Protein AF-A0A556QWV9-F1 (afdb_monomer_lite)

Secondary structure (DSSP, 8-state):
---------------------------HHHHHHHHHHHHHTT--HHHHHHHHHHHHHTT---PPPPHHHHTHHHHHHHHHHHHTT--

Foldseek 3Di:
DDDDDDDDDPPDDPPPPDDDDDDDDDDPVVVVVLVVVCVVVVHDSVVVVVVVVVVVCVPDDDPPDPVCVVCVVVVVVVVVVVVVPDD

Structure (mmCIF, N/CA/C/O backbone):
data_AF-A0A556QWV9-F1
#
_entry.id   AF-A0A556QWV9-F1
#
loop_
_atom_site.group_PDB
_atom_site.id
_atom_site.type_symbol
_atom_site.label_atom_id
_atom_site.label_alt_id
_atom_site.label_comp_id
_atom_site.label_asym_id
_atom_site.label_entity_id
_atom_site.label_seq_id
_atom_site.pdbx_PDB_ins_code
_atom_site.Cartn_x
_atom_site.Cartn_y
_atom_site.Cartn_z
_atom_site.occupancy
_atom_site.B_iso_or_equiv
_atom_site.auth_seq_id
_atom_site.auth_comp_id
_atom_site.auth_asym_id
_atom_site.auth_atom_id
_atom_site.pdbx_PDB_model_num
ATOM 1 N N . MET A 1 1 ? -2.627 -18.642 56.468 1.00 42.06 1 MET A N 1
ATOM 2 C CA . MET A 1 1 ? -3.684 -17.663 56.133 1.00 42.06 1 MET A CA 1
ATOM 3 C C . MET A 1 1 ? -2.940 -16.382 55.785 1.00 42.06 1 MET A C 1
ATOM 5 O O . MET A 1 1 ? -2.359 -15.804 56.682 1.00 42.06 1 MET A O 1
ATOM 9 N N . LYS A 1 2 ? -2.503 -16.142 54.545 1.00 42.78 2 LYS A N 1
ATOM 10 C CA . LYS A 1 2 ? -3.226 -15.869 53.290 1.00 42.78 2 LYS A CA 1
ATOM 11 C C . LYS A 1 2 ? -4.128 -14.642 53.398 1.00 42.78 2 LYS A C 1
ATOM 13 O O . LYS A 1 2 ? -5.323 -14.815 53.545 1.00 42.78 2 LYS A O 1
ATOM 18 N N . GLU A 1 3 ? -3.526 -13.467 53.235 1.00 44.62 3 GLU A N 1
ATOM 19 C CA . GLU A 1 3 ? -4.174 -12.299 52.637 1.00 44.62 3 GLU A CA 1
ATOM 20 C C . GLU A 1 3 ? -3.173 -11.654 51.668 1.00 44.62 3 GLU A C 1
ATOM 22 O O . GLU A 1 3 ? -2.115 -11.154 52.048 1.00 44.62 3 GLU A O 1
ATOM 27 N N . LYS A 1 4 ? -3.480 -11.812 50.380 1.00 42.38 4 LYS A N 1
ATOM 28 C CA . LYS A 1 4 ? -2.986 -11.029 49.252 1.00 42.38 4 LYS A CA 1
ATOM 29 C C . LYS A 1 4 ? -4.244 -10.469 48.606 1.00 42.38 4 LYS A C 1
ATOM 31 O O . LYS A 1 4 ? -5.012 -11.293 48.131 1.00 42.38 4 LYS A O 1
ATOM 36 N N . GLU A 1 5 ? -4.384 -9.153 48.564 1.00 41.06 5 GLU A N 1
ATOM 37 C CA . GLU A 1 5 ? -5.185 -8.376 47.607 1.00 41.06 5 GLU A CA 1
ATOM 38 C C . GLU A 1 5 ? -4.601 -6.952 47.638 1.00 41.06 5 GLU A C 1
ATOM 40 O O . GLU A 1 5 ? -4.242 -6.456 48.702 1.00 41.06 5 GLU A O 1
ATOM 45 N N . ASP A 1 6 ? -4.415 -6.200 46.567 1.00 40.53 6 ASP A N 1
ATOM 46 C CA . ASP A 1 6 ? -4.283 -6.511 45.153 1.00 40.53 6 ASP A CA 1
ATOM 47 C C . ASP A 1 6 ? -3.523 -5.301 44.594 1.00 40.53 6 ASP A C 1
ATOM 49 O O . ASP A 1 6 ? -4.037 -4.182 44.567 1.00 40.53 6 ASP A O 1
ATOM 53 N N . GLN A 1 7 ? -2.250 -5.485 44.231 1.00 40.72 7 GLN A N 1
ATOM 54 C CA . GLN A 1 7 ? -1.540 -4.483 43.439 1.00 40.72 7 GLN A CA 1
ATOM 55 C C . GLN A 1 7 ? -1.896 -4.688 41.972 1.00 40.72 7 GLN A C 1
ATOM 57 O O . GLN A 1 7 ? -1.962 -5.817 41.485 1.00 40.72 7 GLN A O 1
ATOM 62 N N . GLY A 1 8 ? -2.162 -3.562 41.310 1.00 42.84 8 GLY A N 1
ATOM 63 C CA . GLY A 1 8 ? -2.783 -3.481 40.002 1.00 42.84 8 GLY A CA 1
ATOM 64 C C . GLY A 1 8 ? -2.195 -4.445 38.984 1.00 42.84 8 GLY A C 1
ATOM 65 O O . GLY A 1 8 ? -0.989 -4.504 38.769 1.00 42.84 8 GLY A O 1
ATOM 66 N N . THR A 1 9 ? -3.085 -5.167 38.315 1.00 33.53 9 THR A N 1
ATOM 67 C CA . THR A 1 9 ? -2.748 -5.831 37.064 1.00 33.53 9 THR A CA 1
ATOM 68 C C . THR A 1 9 ? -3.444 -5.051 35.961 1.00 33.53 9 THR A C 1
ATOM 70 O O . THR A 1 9 ? -4.615 -5.268 35.651 1.00 33.53 9 THR A O 1
ATOM 73 N N . THR A 1 10 ? -2.720 -4.077 35.409 1.00 43.00 10 THR A N 1
ATOM 74 C CA . THR A 1 10 ? -2.968 -3.573 34.060 1.00 43.00 10 THR A CA 1
ATOM 75 C C . THR A 1 10 ? -3.053 -4.787 33.150 1.00 43.00 10 THR A C 1
ATOM 77 O O . THR A 1 10 ? -2.111 -5.572 33.070 1.00 43.00 10 THR A O 1
ATOM 80 N N . THR A 1 11 ? -4.209 -5.002 32.534 1.00 40.78 11 THR A N 1
ATOM 81 C CA . THR A 1 11 ? -4.389 -6.096 31.588 1.00 40.78 11 THR A CA 1
ATOM 82 C C . THR A 1 11 ? -3.579 -5.769 30.340 1.00 40.78 11 THR A C 1
ATOM 84 O O . THR A 1 11 ? -4.029 -5.075 29.432 1.00 40.78 11 THR A O 1
ATOM 87 N N . ASP A 1 12 ? -2.346 -6.267 30.337 1.00 50.56 12 ASP A N 1
ATOM 88 C CA . ASP A 1 12 ? -1.510 -6.459 29.167 1.00 50.56 12 ASP A CA 1
ATOM 89 C C . ASP A 1 12 ? -2.274 -7.293 28.141 1.00 50.56 12 ASP A C 1
ATOM 91 O O . ASP A 1 12 ? -2.454 -8.503 28.286 1.00 50.56 12 ASP A O 1
ATOM 95 N N . THR A 1 13 ? -2.717 -6.666 27.059 1.00 47.12 13 THR A N 1
ATOM 96 C CA . THR A 1 13 ? -2.827 -7.348 25.766 1.00 47.12 13 THR A CA 1
ATOM 97 C C . THR A 1 13 ? -2.517 -6.350 24.658 1.00 47.12 13 THR A C 1
ATOM 99 O O . THR A 1 13 ? -3.305 -6.145 23.739 1.00 47.12 13 THR A O 1
ATOM 102 N N . ASP A 1 14 ? -1.335 -5.737 24.718 1.00 50.72 14 ASP A N 1
ATOM 103 C CA . ASP A 1 14 ? -0.719 -5.185 23.515 1.00 50.72 14 ASP A CA 1
ATOM 104 C C . ASP A 1 14 ? -0.026 -6.340 22.779 1.00 50.72 14 ASP A C 1
ATOM 106 O O . ASP A 1 14 ? 1.171 -6.605 22.917 1.00 50.72 14 ASP A O 1
ATOM 110 N N . LYS A 1 15 ? -0.822 -7.130 22.044 1.00 54.91 15 LYS A N 1
ATOM 111 C CA . LYS A 1 15 ? -0.271 -8.012 21.012 1.00 54.91 15 LYS A CA 1
ATOM 112 C C . LYS A 1 15 ? 0.301 -7.100 19.936 1.00 54.91 15 LYS A C 1
ATOM 114 O O . LYS A 1 15 ? -0.398 -6.772 18.981 1.00 54.91 15 LYS A O 1
ATOM 119 N N . SER A 1 16 ? 1.564 -6.716 20.105 1.00 61.31 16 SER A N 1
ATOM 120 C CA . SER A 1 16 ? 2.368 -6.054 19.084 1.00 61.31 16 SER A CA 1
ATOM 121 C C . SER A 1 16 ? 2.161 -6.785 17.759 1.00 61.31 16 SER A C 1
ATOM 123 O O . SER A 1 16 ? 2.566 -7.939 17.592 1.00 61.31 16 SER A O 1
ATOM 125 N N . ILE A 1 17 ? 1.421 -6.155 16.847 1.00 70.56 17 ILE A N 1
ATOM 126 C CA . ILE A 1 17 ? 1.180 -6.702 15.517 1.00 70.56 17 ILE A CA 1
ATOM 127 C C . ILE A 1 17 ? 2.548 -6.750 14.847 1.00 70.56 17 ILE A C 1
ATOM 129 O O . ILE A 1 17 ? 3.148 -5.710 14.573 1.00 70.56 17 ILE A O 1
ATOM 133 N N . GLU A 1 18 ? 3.062 -7.953 14.602 1.00 81.25 18 GLU A N 1
ATOM 134 C CA . GLU A 1 18 ? 4.342 -8.121 13.928 1.00 81.25 18 GLU A CA 1
ATOM 135 C C . GLU A 1 18 ? 4.230 -7.538 12.511 1.00 81.25 18 GLU A C 1
ATOM 137 O O . GLU A 1 18 ? 3.524 -8.061 11.645 1.00 81.25 18 GLU A O 1
ATOM 142 N N . THR A 1 19 ? 4.890 -6.403 12.279 1.00 82.94 19 THR A N 1
ATOM 143 C CA . THR A 1 19 ? 4.876 -5.722 10.982 1.00 82.94 19 THR A CA 1
ATOM 144 C C . THR A 1 19 ? 6.153 -6.018 10.208 1.00 82.94 19 THR A C 1
ATOM 146 O O . THR A 1 19 ? 7.252 -6.087 10.756 1.00 82.94 19 THR A O 1
ATOM 149 N N . ARG A 1 20 ? 6.023 -6.165 8.886 1.00 85.44 20 ARG A N 1
ATOM 150 C CA . ARG A 1 20 ? 7.156 -6.309 7.966 1.00 85.44 20 ARG A CA 1
ATOM 151 C C . ARG A 1 20 ? 7.099 -5.216 6.910 1.00 85.44 20 ARG A C 1
ATOM 153 O O . ARG A 1 20 ? 6.056 -4.992 6.302 1.00 85.44 20 ARG A O 1
ATOM 160 N N . LYS A 1 21 ? 8.236 -4.563 6.656 1.00 86.06 21 LYS A N 1
ATOM 161 C CA . LYS A 1 21 ? 8.367 -3.598 5.557 1.00 86.06 21 LYS A CA 1
ATOM 162 C C . LYS A 1 21 ? 8.284 -4.328 4.214 1.00 86.06 21 LYS A C 1
ATOM 164 O O . LYS A 1 21 ? 8.969 -5.329 4.011 1.00 86.06 21 LYS A O 1
ATOM 169 N N . ILE A 1 22 ? 7.472 -3.802 3.304 1.00 83.94 22 ILE A N 1
ATOM 170 C CA . ILE A 1 22 ? 7.356 -4.270 1.920 1.00 83.94 22 ILE A CA 1
ATOM 171 C C . ILE A 1 22 ? 7.824 -3.129 1.022 1.00 83.94 22 ILE A C 1
ATOM 173 O O . ILE A 1 22 ? 7.384 -1.993 1.189 1.00 83.94 22 ILE A O 1
ATOM 177 N N . LEU A 1 23 ? 8.732 -3.428 0.095 1.00 88.19 23 LEU A N 1
ATOM 178 C CA . LEU A 1 23 ? 9.201 -2.467 -0.897 1.00 88.19 23 LEU A CA 1
ATOM 179 C C . LEU A 1 23 ? 8.298 -2.563 -2.132 1.00 88.19 23 LEU A C 1
ATOM 181 O O . LEU A 1 23 ? 8.065 -3.664 -2.631 1.00 88.19 23 LEU A O 1
ATOM 185 N N . ALA A 1 24 ? 7.774 -1.432 -2.600 1.00 86.50 24 ALA A N 1
ATOM 186 C CA . ALA A 1 24 ? 6.883 -1.362 -3.755 1.00 86.50 24 ALA A CA 1
ATOM 187 C C . ALA A 1 24 ? 7.458 -0.405 -4.802 1.00 86.50 24 ALA A C 1
ATOM 189 O O . ALA A 1 24 ? 7.879 0.700 -4.467 1.00 86.50 24 ALA A O 1
ATOM 190 N N . VAL A 1 25 ? 7.461 -0.835 -6.064 1.00 92.38 25 VAL A N 1
ATOM 191 C CA . VAL A 1 25 ? 7.819 -0.004 -7.220 1.00 92.38 25 VAL A CA 1
ATOM 192 C C . VAL A 1 25 ? 6.524 0.368 -7.931 1.00 92.38 25 VAL A C 1
ATOM 194 O O . VAL A 1 25 ? 5.748 -0.516 -8.291 1.00 92.38 25 VAL A O 1
ATOM 197 N N . LEU A 1 26 ? 6.279 1.665 -8.103 1.00 91.81 26 LEU A N 1
ATOM 198 C CA . LEU A 1 26 ? 5.063 2.201 -8.714 1.00 91.81 26 LEU A CA 1
ATOM 199 C C . LEU A 1 26 ? 5.425 3.184 -9.836 1.00 91.81 26 LEU A C 1
ATOM 201 O O . LEU A 1 26 ? 6.479 3.819 -9.763 1.00 91.81 26 LEU A O 1
ATOM 205 N N . PRO A 1 27 ? 4.562 3.346 -10.855 1.00 97.62 27 PRO A N 1
ATOM 206 C CA . PRO A 1 27 ? 4.723 4.402 -11.849 1.00 97.62 27 PRO A CA 1
ATOM 207 C C . PRO A 1 27 ? 4.740 5.788 -11.194 1.00 97.62 27 PRO A C 1
ATOM 209 O O . PRO A 1 27 ? 3.951 6.050 -10.286 1.00 97.62 27 PRO A O 1
ATOM 212 N N . ILE A 1 28 ? 5.583 6.694 -11.698 1.00 96.44 28 ILE A N 1
ATOM 213 C CA . ILE A 1 28 ? 5.727 8.064 -11.167 1.00 96.44 28 ILE A CA 1
ATOM 214 C C . ILE A 1 28 ? 4.374 8.785 -11.131 1.00 96.44 28 ILE A C 1
ATOM 216 O 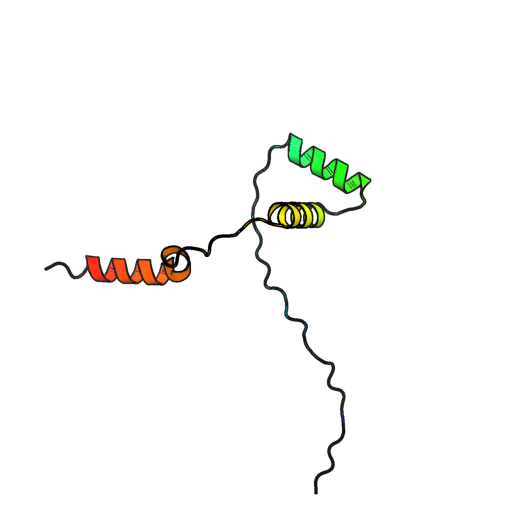O . ILE A 1 28 ? 3.973 9.298 -10.092 1.00 96.44 28 ILE A O 1
ATOM 220 N N . SER A 1 29 ? 3.607 8.695 -12.220 1.00 97.00 29 SER A N 1
ATOM 221 C CA . SER A 1 29 ? 2.276 9.305 -12.324 1.00 97.00 29 SER A CA 1
ATOM 222 C C . SER A 1 29 ? 1.263 8.774 -11.303 1.00 97.00 29 SER A C 1
ATOM 224 O O . SER A 1 29 ? 0.282 9.442 -10.986 1.00 97.00 29 SER A O 1
ATOM 226 N N . MET A 1 30 ? 1.467 7.560 -10.784 1.00 96.00 30 MET A N 1
ATOM 227 C CA . MET A 1 30 ? 0.649 7.008 -9.708 1.00 96.00 30 MET A CA 1
ATOM 228 C C . MET A 1 30 ? 1.089 7.559 -8.351 1.00 96.00 30 MET A C 1
ATOM 230 O O . MET A 1 30 ? 0.237 7.870 -7.525 1.00 96.00 30 MET A O 1
ATOM 234 N N . ILE A 1 31 ? 2.398 7.707 -8.129 1.00 95.81 31 ILE A N 1
ATOM 235 C CA . ILE A 1 31 ? 2.955 8.276 -6.895 1.00 95.81 31 ILE A CA 1
ATOM 236 C C . ILE A 1 31 ? 2.481 9.720 -6.714 1.00 95.81 31 ILE A C 1
ATOM 238 O O . ILE A 1 31 ? 1.998 10.054 -5.636 1.00 95.81 31 ILE A O 1
ATOM 242 N N . GLU A 1 32 ? 2.542 10.538 -7.764 1.00 96.81 32 GLU A N 1
ATOM 243 C CA . GLU A 1 32 ? 2.073 11.932 -7.743 1.00 96.81 32 GLU A CA 1
ATOM 244 C C . GLU A 1 32 ? 0.584 12.014 -7.378 1.00 96.81 32 GLU A C 1
ATOM 246 O O . GLU A 1 32 ? 0.203 12.701 -6.435 1.00 96.81 32 GLU A O 1
ATOM 251 N N . LYS A 1 33 ? -0.262 11.198 -8.019 1.00 97.00 33 LYS A N 1
ATOM 252 C CA . LYS A 1 33 ? -1.697 11.136 -7.691 1.00 97.00 33 LYS A CA 1
ATOM 253 C C . LYS A 1 33 ? -1.963 10.722 -6.246 1.00 97.00 33 LYS A C 1
ATOM 255 O O . LYS A 1 33 ? -2.890 11.234 -5.622 1.00 97.00 33 LYS A O 1
ATOM 260 N N . ILE A 1 34 ? -1.184 9.776 -5.718 1.00 96.00 34 ILE A N 1
ATOM 261 C CA . ILE A 1 34 ? -1.296 9.357 -4.317 1.00 96.00 34 ILE A CA 1
ATOM 262 C C . ILE A 1 34 ? -0.907 10.513 -3.397 1.00 96.00 34 ILE A C 1
ATOM 264 O O . ILE A 1 34 ? -1.597 10.736 -2.405 1.00 96.00 34 ILE A O 1
ATOM 268 N N . GLN A 1 35 ? 0.162 11.247 -3.715 1.00 96.12 35 GLN A N 1
ATOM 269 C CA . GLN A 1 35 ? 0.608 12.403 -2.936 1.00 96.12 35 GLN A CA 1
ATOM 270 C C . GLN A 1 35 ? -0.465 13.490 -2.885 1.00 96.12 35 GLN A C 1
ATOM 272 O O . GLN A 1 35 ? -0.847 13.896 -1.787 1.00 96.12 35 GLN A O 1
ATOM 277 N N . ASP A 1 36 ? -1.015 13.878 -4.035 1.00 97.56 36 ASP A N 1
ATOM 278 C CA . ASP A 1 36 ? -2.071 14.890 -4.115 1.00 97.56 36 ASP A CA 1
ATOM 279 C C . ASP A 1 36 ? -3.318 14.456 -3.341 1.00 97.56 36 ASP A C 1
ATOM 281 O O . ASP A 1 36 ? -3.872 15.213 -2.544 1.00 97.56 36 ASP A O 1
ATOM 285 N N . TYR A 1 37 ? -3.749 13.205 -3.521 1.00 96.75 37 TYR A N 1
ATOM 286 C CA . TYR A 1 37 ? -4.902 12.670 -2.802 1.00 96.75 37 TYR A CA 1
ATOM 287 C C . TYR A 1 37 ? -4.685 12.676 -1.283 1.00 96.75 37 TYR A C 1
ATOM 289 O O . TYR A 1 37 ? -5.566 13.089 -0.528 1.00 96.75 37 TYR A O 1
ATOM 297 N N . CYS A 1 38 ? -3.508 12.235 -0.835 1.00 97.19 38 CYS A N 1
ATOM 298 C CA . CYS A 1 38 ? -3.125 12.229 0.573 1.00 97.19 38 CYS A CA 1
ATOM 299 C C . CYS A 1 38 ? -3.124 13.645 1.159 1.00 97.19 38 CYS A C 1
ATOM 301 O O . CYS A 1 38 ? -3.650 13.844 2.254 1.00 97.19 38 CYS A O 1
ATOM 303 N N . TYR A 1 39 ? -2.614 14.626 0.410 1.00 96.88 39 TYR A N 1
ATOM 304 C CA . TYR A 1 39 ? -2.636 16.034 0.798 1.00 96.88 39 TYR A CA 1
ATOM 305 C C . TYR A 1 39 ? -4.071 16.535 1.009 1.00 96.88 39 TYR A C 1
ATOM 307 O O . TYR A 1 39 ? -4.410 17.004 2.094 1.00 96.88 39 TYR A O 1
ATOM 315 N N . TRP A 1 40 ? -4.952 16.341 0.023 1.00 97.44 40 TRP A N 1
ATOM 316 C CA . TRP A 1 40 ? -6.351 16.779 0.106 1.00 97.44 40 TRP A CA 1
ATOM 317 C C . TRP A 1 40 ? -7.158 16.085 1.206 1.00 97.44 40 TRP A C 1
ATOM 319 O O . TRP A 1 40 ? -8.105 16.662 1.739 1.00 97.44 40 TRP A O 1
ATOM 329 N N . LYS A 1 41 ? -6.819 14.837 1.539 1.00 94.88 41 LYS A N 1
ATOM 330 C CA . LYS A 1 41 ? -7.499 14.054 2.579 1.00 94.88 41 LYS A CA 1
ATOM 331 C C . LYS A 1 41 ? -6.856 14.167 3.958 1.00 94.88 41 LYS A C 1
ATOM 333 O O . LYS A 1 41 ? -7.364 13.534 4.880 1.00 94.88 41 LYS A O 1
ATOM 338 N N . ASN A 1 42 ? -5.782 14.949 4.097 1.00 95.88 42 ASN A N 1
ATOM 339 C CA . ASN A 1 42 ? -4.966 15.031 5.308 1.00 95.88 42 ASN A CA 1
ATOM 340 C C . ASN A 1 42 ? -4.589 13.635 5.844 1.00 95.88 42 ASN A C 1
ATOM 342 O O . ASN A 1 42 ? -4.802 13.309 7.010 1.00 95.88 42 ASN A O 1
ATOM 346 N N . MET A 1 43 ? -4.098 12.783 4.944 1.00 95.12 43 MET A N 1
ATOM 347 C CA . MET A 1 43 ? -3.792 11.373 5.184 1.00 95.12 43 MET A CA 1
ATOM 348 C C . MET A 1 43 ? -2.337 11.091 4.812 1.00 95.12 43 MET A C 1
ATOM 350 O O . MET A 1 43 ? -1.778 11.714 3.912 1.00 95.12 43 MET A O 1
ATOM 354 N N . THR A 1 44 ? -1.707 10.119 5.463 1.00 94.88 44 THR A N 1
ATOM 355 C CA . THR A 1 44 ? -0.373 9.661 5.069 1.00 94.88 44 THR A CA 1
ATOM 356 C C . THR A 1 44 ? -0.434 8.641 3.927 1.00 94.88 44 THR A C 1
ATOM 358 O O . THR A 1 44 ? -1.353 7.830 3.824 1.00 94.88 44 THR A O 1
ATOM 361 N N . GLN A 1 45 ? 0.620 8.583 3.105 1.00 92.31 45 GLN A N 1
ATOM 362 C CA . GLN A 1 45 ? 0.739 7.566 2.045 1.00 92.31 45 GLN A CA 1
ATOM 363 C C . GLN A 1 45 ? 0.663 6.128 2.593 1.00 92.31 45 GLN A C 1
ATOM 365 O O . GLN A 1 45 ? 0.185 5.221 1.914 1.00 92.31 45 GLN A O 1
ATOM 370 N N . LYS A 1 46 ? 1.121 5.910 3.836 1.00 91.56 46 LYS A N 1
ATOM 371 C CA . LYS A 1 46 ? 1.065 4.604 4.508 1.00 91.56 46 LYS A CA 1
ATOM 372 C C . LYS A 1 46 ? -0.373 4.183 4.792 1.00 91.56 46 LYS A C 1
ATOM 374 O O . LYS A 1 46 ? -0.733 3.046 4.502 1.00 91.56 46 LYS A O 1
ATOM 379 N N . GLU A 1 47 ? -1.182 5.090 5.332 1.00 92.69 47 GLU A N 1
ATOM 380 C CA . GLU A 1 47 ? -2.602 4.841 5.597 1.00 92.69 47 GLU A CA 1
ATOM 381 C C . GLU A 1 47 ? -3.363 4.598 4.298 1.00 92.69 47 GLU A C 1
ATOM 383 O O . GLU A 1 47 ? -4.126 3.636 4.217 1.00 92.69 47 GLU A O 1
ATOM 388 N N . PHE A 1 48 ? -3.086 5.394 3.261 1.00 95.19 48 PHE A N 1
ATOM 389 C CA . PHE A 1 48 ? -3.661 5.191 1.934 1.00 95.19 48 PHE A CA 1
ATOM 390 C C . PHE A 1 48 ? -3.366 3.783 1.404 1.00 95.19 48 PHE A C 1
ATOM 392 O O . PHE A 1 48 ? -4.283 3.061 1.012 1.00 95.19 48 PHE A O 1
ATOM 399 N N . LEU A 1 49 ? -2.097 3.361 1.425 1.00 93.25 49 LEU A N 1
ATOM 400 C CA . LEU A 1 49 ? -1.698 2.036 0.947 1.00 93.25 49 LEU A CA 1
ATOM 401 C C . LEU A 1 49 ? -2.323 0.922 1.789 1.00 93.25 49 LEU A C 1
ATOM 403 O O . LEU A 1 49 ? -2.794 -0.066 1.230 1.00 93.25 49 LEU A O 1
ATOM 407 N N . TYR A 1 50 ? -2.379 1.081 3.111 1.00 91.94 50 TYR A N 1
ATOM 408 C CA . TYR A 1 50 ? -3.033 0.114 3.987 1.00 91.94 50 TYR A CA 1
ATOM 409 C C . TYR A 1 50 ? -4.520 -0.039 3.646 1.00 91.94 50 TYR A C 1
ATOM 411 O O . TYR A 1 50 ? -4.993 -1.159 3.445 1.00 91.94 50 TYR A O 1
ATOM 419 N N . GLN A 1 51 ? -5.246 1.074 3.505 1.00 94.06 51 GLN A N 1
ATOM 420 C CA . GLN A 1 51 ? -6.662 1.072 3.139 1.00 94.06 51 GLN A CA 1
ATOM 421 C C . GLN A 1 51 ? -6.891 0.479 1.747 1.00 94.06 51 GLN A C 1
ATOM 423 O O . GLN A 1 51 ? -7.793 -0.338 1.577 1.00 94.06 51 GLN A O 1
ATOM 428 N N . ALA A 1 52 ? -6.059 0.834 0.766 1.00 93.31 52 ALA A N 1
ATOM 429 C CA . ALA A 1 52 ? -6.151 0.313 -0.593 1.00 93.31 52 ALA A CA 1
ATOM 430 C C . ALA A 1 52 ? -5.947 -1.209 -0.632 1.00 93.31 52 ALA A C 1
ATOM 432 O O . ALA A 1 52 ? -6.729 -1.926 -1.257 1.00 93.31 52 ALA A O 1
ATOM 433 N N . VAL A 1 53 ? -4.933 -1.719 0.075 1.00 92.25 53 VAL A N 1
ATOM 434 C CA . VAL A 1 53 ? -4.661 -3.161 0.173 1.00 92.25 53 VAL A CA 1
ATOM 435 C C . VAL A 1 53 ? -5.788 -3.877 0.916 1.00 92.25 53 VAL A C 1
ATOM 437 O O . VAL A 1 53 ? -6.278 -4.900 0.438 1.00 92.25 53 VAL A O 1
ATOM 440 N N . ALA A 1 54 ? -6.250 -3.333 2.044 1.00 91.94 54 ALA A N 1
ATOM 441 C CA . ALA A 1 54 ? -7.353 -3.906 2.813 1.00 91.94 54 ALA A CA 1
ATOM 442 C C . ALA A 1 54 ? -8.649 -3.966 1.989 1.00 91.94 54 ALA A C 1
ATOM 444 O O . ALA A 1 54 ? -9.319 -4.998 1.964 1.00 91.94 54 ALA A O 1
ATOM 445 N N . ALA A 1 55 ? -8.971 -2.895 1.259 1.00 93.31 55 ALA A N 1
ATOM 446 C CA . ALA A 1 55 ? -10.121 -2.840 0.363 1.00 93.31 55 ALA A CA 1
ATOM 447 C C . ALA A 1 55 ? -9.992 -3.839 -0.793 1.00 93.31 55 ALA A C 1
ATOM 449 O O . ALA A 1 55 ? -10.958 -4.527 -1.110 1.00 93.31 55 ALA A O 1
ATOM 450 N N . PHE A 1 56 ? -8.802 -3.973 -1.386 1.00 91.62 56 PHE A N 1
ATOM 451 C CA . PHE A 1 56 ? -8.559 -4.931 -2.464 1.00 91.62 56 PHE A CA 1
ATOM 452 C C . PHE A 1 56 ? -8.694 -6.388 -2.010 1.00 91.62 56 PHE A C 1
ATOM 454 O O . PHE A 1 56 ? -9.167 -7.229 -2.773 1.00 91.62 56 PHE A O 1
ATOM 461 N N . LEU A 1 57 ? -8.266 -6.705 -0.786 1.00 92.06 57 LEU A N 1
ATOM 462 C CA . LEU A 1 57 ? -8.368 -8.054 -0.224 1.00 92.06 57 LEU A CA 1
ATOM 463 C C . LEU A 1 57 ? -9.771 -8.369 0.311 1.00 92.06 57 LEU A C 1
ATOM 465 O O . LEU A 1 57 ? -10.118 -9.544 0.452 1.00 92.06 57 LEU A O 1
ATOM 469 N N . LYS A 1 58 ? -10.598 -7.353 0.582 1.00 92.06 58 LYS A N 1
ATOM 470 C CA . LYS A 1 58 ? -11.962 -7.536 1.085 1.00 92.06 58 LYS A CA 1
ATOM 471 C C . LYS A 1 58 ? -12.792 -8.356 0.091 1.00 92.06 58 LYS A C 1
ATOM 473 O O . LYS A 1 58 ? -13.004 -7.956 -1.048 1.00 92.06 58 LYS A O 1
ATOM 478 N N . GLY A 1 59 ? -13.273 -9.515 0.539 1.00 83.44 59 GLY A N 1
ATOM 479 C CA . GLY A 1 59 ? -14.109 -10.415 -0.264 1.00 83.44 59 GLY A CA 1
ATOM 480 C C . GLY A 1 59 ? -13.345 -11.339 -1.218 1.00 83.44 59 GLY A C 1
ATOM 481 O O . GLY A 1 59 ? -13.967 -12.170 -1.878 1.00 83.44 59 GLY A O 1
ATOM 482 N N . LYS A 1 60 ? -12.009 -11.263 -1.274 1.00 88.56 60 LYS A N 1
ATOM 483 C CA . LYS A 1 60 ? -11.207 -12.223 -2.040 1.00 88.56 60 LYS A CA 1
ATOM 484 C C . LYS A 1 60 ? -10.978 -13.490 -1.221 1.00 88.56 60 LYS A C 1
ATOM 486 O O . LYS A 1 60 ? -10.520 -13.428 -0.083 1.00 88.56 60 LYS A O 1
ATOM 491 N N . LYS A 1 61 ? -11.259 -14.655 -1.814 1.00 80.81 61 LYS A N 1
ATOM 492 C CA . LYS A 1 61 ? -10.838 -15.944 -1.251 1.00 80.81 61 LYS A CA 1
ATOM 493 C C . LYS A 1 61 ? -9.328 -16.070 -1.438 1.00 80.81 61 LYS A C 1
ATOM 495 O O . LYS A 1 61 ? -8.856 -16.287 -2.548 1.00 80.81 61 LYS A O 1
ATOM 500 N N . ILE A 1 62 ? -8.578 -15.877 -0.359 1.00 78.56 62 ILE A N 1
ATOM 501 C CA . ILE A 1 62 ? -7.132 -16.093 -0.351 1.00 78.56 62 ILE A CA 1
ATOM 502 C C . ILE A 1 62 ? -6.918 -17.595 -0.174 1.00 78.56 62 ILE A C 1
ATOM 504 O O . ILE A 1 62 ? -7.169 -18.135 0.903 1.00 78.56 62 ILE A O 1
ATOM 508 N N . GLU A 1 63 ? -6.503 -18.277 -1.240 1.00 80.38 63 GLU A N 1
ATOM 509 C CA . GLU A 1 63 ? -6.117 -19.684 -1.146 1.00 80.38 63 GLU A CA 1
ATOM 510 C C . GLU A 1 63 ? -4.960 -19.843 -0.158 1.00 80.38 63 GLU A C 1
ATOM 512 O O . GLU A 1 63 ? -4.060 -18.999 -0.068 1.00 80.38 63 GLU A O 1
ATOM 517 N N . SER A 1 64 ? -4.982 -20.930 0.615 1.00 74.62 64 SER A N 1
ATOM 518 C CA . SER A 1 64 ? -3.912 -21.188 1.567 1.00 74.62 64 SER A CA 1
ATOM 519 C C . SER A 1 64 ? -2.592 -21.307 0.818 1.00 74.62 64 SER A C 1
ATOM 521 O O . SER A 1 64 ? -2.488 -22.056 -0.154 1.00 74.62 64 SER A O 1
ATOM 523 N N . ARG A 1 65 ? -1.570 -20.603 1.306 1.00 72.38 65 ARG A N 1
ATOM 524 C CA . ARG A 1 65 ? -0.218 -20.700 0.759 1.00 72.38 65 ARG A CA 1
ATOM 525 C C . ARG A 1 65 ? 0.183 -22.184 0.651 1.00 72.38 65 ARG A C 1
ATOM 527 O O . ARG A 1 65 ? 0.069 -22.875 1.665 1.00 72.38 65 ARG A O 1
ATOM 534 N N . PRO A 1 66 ? 0.649 -22.673 -0.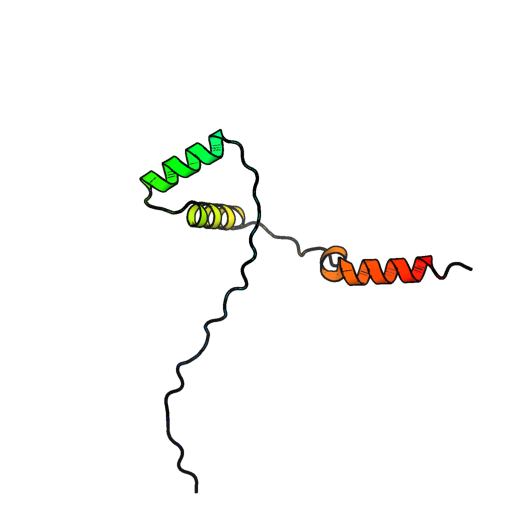514 1.00 77.06 66 PRO A N 1
ATOM 535 C CA . PRO A 1 66 ? 1.029 -24.073 -0.666 1.00 77.06 66 PRO A CA 1
ATOM 536 C C . PRO A 1 66 ? 2.072 -24.479 0.377 1.00 77.06 66 PRO A C 1
ATOM 538 O O . PRO A 1 66 ? 2.972 -23.692 0.698 1.00 77.06 66 PRO A O 1
ATOM 541 N N . ASP A 1 67 ? 1.984 -25.706 0.888 1.00 67.56 67 ASP A N 1
ATOM 542 C CA . ASP A 1 67 ? 2.860 -26.172 1.972 1.00 67.56 67 ASP A CA 1
ATOM 543 C C . ASP A 1 67 ? 4.340 -26.183 1.567 1.00 67.56 67 ASP A C 1
ATOM 545 O O . ASP A 1 67 ? 5.217 -25.897 2.380 1.00 67.56 67 ASP A O 1
ATOM 549 N N . SER A 1 68 ? 4.622 -26.365 0.274 1.00 66.12 68 SER A N 1
ATOM 550 C CA . SER A 1 68 ? 5.961 -26.226 -0.315 1.00 66.12 68 SER A CA 1
ATOM 551 C C . SER A 1 68 ? 6.582 -24.836 -0.124 1.00 66.12 68 SER A C 1
ATOM 553 O O . SER A 1 68 ? 7.806 -24.703 -0.101 1.00 66.12 68 SER A O 1
ATOM 555 N N . VAL A 1 69 ? 5.757 -23.797 0.024 1.00 63.88 69 VAL A N 1
ATOM 556 C CA . VAL A 1 69 ? 6.200 -22.415 0.233 1.00 63.88 69 VAL A CA 1
ATOM 557 C C . VAL A 1 69 ? 6.237 -22.066 1.721 1.00 63.88 69 VAL A C 1
ATOM 559 O O . VAL A 1 69 ? 7.115 -21.308 2.131 1.00 63.88 69 VAL A O 1
ATOM 562 N N . LYS A 1 70 ? 5.338 -22.630 2.540 1.00 64.94 70 LYS A N 1
ATOM 563 C CA . LYS A 1 70 ? 5.387 -22.495 4.008 1.00 64.94 70 LYS A CA 1
ATOM 564 C C . LYS A 1 70 ? 6.632 -23.165 4.599 1.00 64.94 70 LYS A C 1
ATOM 566 O O . LYS A 1 70 ? 7.293 -22.578 5.445 1.00 64.94 70 LYS A O 1
ATOM 571 N N . HIS A 1 71 ? 6.991 -24.343 4.090 1.00 68.00 71 HIS A N 1
ATOM 572 C CA . HIS A 1 71 ? 8.122 -25.152 4.553 1.00 68.00 71 HIS A CA 1
ATOM 573 C C . HIS A 1 71 ? 9.306 -25.112 3.582 1.00 68.00 71 HIS A C 1
ATOM 575 O O . HIS A 1 71 ? 10.058 -26.080 3.478 1.00 68.00 71 HIS A O 1
ATOM 581 N N . ARG A 1 72 ? 9.480 -24.012 2.836 1.00 60.38 72 ARG A N 1
ATOM 582 C CA . ARG A 1 72 ? 10.500 -23.911 1.779 1.00 60.38 72 ARG A CA 1
ATOM 583 C C . ARG A 1 72 ? 11.899 -24.287 2.279 1.00 60.38 72 ARG A C 1
ATOM 585 O O . ARG A 1 72 ? 12.602 -25.019 1.589 1.00 60.38 72 ARG A O 1
ATOM 592 N N . ASP A 1 73 ? 12.280 -23.852 3.476 1.00 61.75 73 ASP A N 1
ATOM 593 C CA . ASP A 1 73 ? 13.602 -24.137 4.047 1.00 61.75 73 ASP A CA 1
ATOM 594 C C . ASP A 1 73 ? 13.774 -25.614 4.429 1.00 61.75 73 ASP A C 1
ATOM 596 O O . ASP A 1 73 ? 14.822 -26.211 4.173 1.00 61.75 73 ASP A O 1
ATOM 600 N N . GLU A 1 74 ? 12.727 -26.244 4.961 1.00 60.69 74 GLU A N 1
ATOM 601 C CA . GLU A 1 74 ? 12.714 -27.677 5.267 1.00 60.69 74 GLU A CA 1
ATOM 602 C C . GLU A 1 74 ? 12.720 -28.523 3.983 1.00 60.69 74 GLU A C 1
ATOM 604 O O . GLU A 1 74 ? 13.455 -29.507 3.865 1.00 60.69 74 GLU A O 1
ATOM 609 N N . PHE A 1 75 ? 11.961 -28.094 2.976 1.00 59.59 75 PHE A N 1
ATOM 610 C CA . PHE A 1 75 ? 11.883 -28.725 1.664 1.00 59.59 75 PHE A CA 1
ATOM 611 C C . PHE A 1 75 ? 13.216 -28.643 0.902 1.00 59.59 75 PHE A C 1
ATOM 613 O O . PHE A 1 75 ? 13.659 -29.629 0.308 1.00 59.59 75 PHE A O 1
ATOM 620 N N . LEU A 1 76 ? 13.903 -27.497 0.957 1.00 60.94 76 LEU A N 1
ATOM 621 C CA . LEU A 1 76 ? 15.233 -27.318 0.369 1.00 60.94 76 LEU A CA 1
ATOM 622 C C . LEU A 1 76 ? 16.294 -28.168 1.083 1.00 60.94 76 LEU A C 1
ATOM 624 O O . LEU A 1 76 ? 17.141 -28.761 0.411 1.00 60.94 76 LEU A O 1
ATOM 628 N N . ARG A 1 77 ? 16.231 -28.288 2.417 1.00 62.16 77 ARG A N 1
ATOM 629 C CA . ARG A 1 77 ? 17.110 -29.186 3.191 1.00 62.16 77 ARG A CA 1
ATOM 630 C C . ARG A 1 77 ? 16.884 -30.656 2.822 1.00 62.16 77 ARG A C 1
ATOM 632 O O . ARG A 1 77 ? 17.848 -31.351 2.505 1.00 62.16 77 ARG A O 1
ATOM 639 N N . LYS A 1 78 ? 15.625 -31.108 2.755 1.00 61.78 78 LYS A N 1
ATOM 640 C CA . LYS A 1 78 ? 15.261 -32.477 2.338 1.00 61.78 78 LYS A CA 1
ATOM 641 C C . LYS A 1 78 ? 15.732 -32.804 0.912 1.00 61.78 78 LYS A C 1
ATOM 643 O O . LYS A 1 78 ? 16.228 -33.903 0.671 1.00 61.78 78 LYS A O 1
ATOM 648 N N . ARG A 1 79 ? 15.649 -31.857 -0.033 1.00 62.31 79 ARG A N 1
ATOM 649 C CA . ARG A 1 79 ? 16.154 -32.046 -1.410 1.00 62.31 79 ARG A CA 1
ATOM 650 C C . ARG A 1 79 ? 17.675 -32.188 -1.492 1.00 62.31 79 ARG A C 1
ATOM 652 O O . ARG A 1 79 ? 18.148 -33.013 -2.269 1.00 62.31 79 ARG A O 1
ATOM 659 N N . LYS A 1 80 ? 18.438 -31.431 -0.695 1.00 62.16 80 LYS A N 1
ATOM 660 C CA . LYS A 1 80 ? 19.906 -31.564 -0.648 1.00 62.16 80 LYS A CA 1
ATOM 661 C C . LYS A 1 80 ? 20.336 -32.926 -0.098 1.00 62.16 80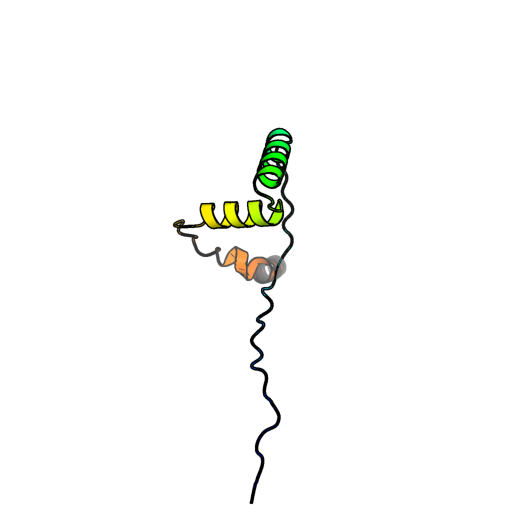 LYS A C 1
ATOM 663 O O . LYS A 1 80 ? 21.227 -33.544 -0.666 1.00 62.16 80 LYS A O 1
ATOM 668 N N . ALA A 1 81 ? 19.651 -33.426 0.931 1.00 61.88 81 ALA A N 1
ATOM 669 C CA . ALA A 1 81 ? 19.926 -34.748 1.495 1.00 61.88 81 ALA A CA 1
ATOM 670 C C . ALA A 1 81 ? 19.675 -35.886 0.487 1.00 61.88 81 ALA A C 1
ATOM 672 O O . ALA A 1 81 ? 20.481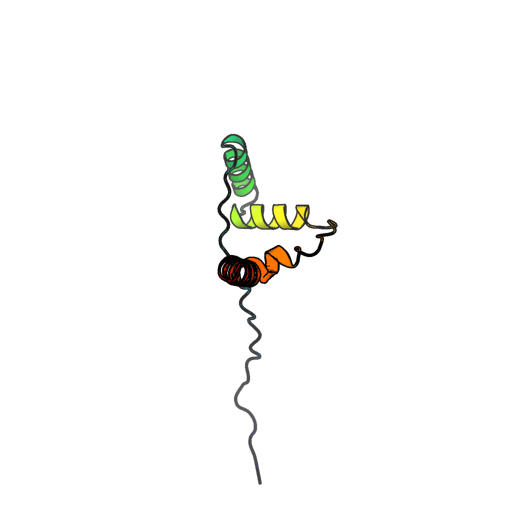 -36.803 0.385 1.00 61.88 81 ALA A O 1
ATOM 673 N N . LYS A 1 82 ? 18.604 -35.799 -0.314 1.00 59.97 82 LYS A N 1
ATOM 674 C CA . LYS A 1 82 ? 18.301 -36.794 -1.360 1.00 59.97 82 LYS A CA 1
ATOM 675 C C . LYS A 1 82 ? 19.296 -36.790 -2.526 1.00 59.97 82 LYS A C 1
ATOM 677 O O . LYS A 1 82 ? 19.540 -37.840 -3.102 1.00 59.97 82 LYS A O 1
ATOM 682 N N . LYS A 1 83 ? 19.865 -35.631 -2.880 1.00 60.09 83 LYS A N 1
ATOM 683 C CA . LYS A 1 83 ? 20.860 -35.521 -3.963 1.00 60.09 83 LYS A CA 1
ATOM 684 C C . LYS A 1 83 ? 22.211 -36.139 -3.584 1.00 60.09 83 LYS A C 1
ATOM 686 O O . LYS A 1 83 ? 22.905 -36.642 -4.455 1.00 60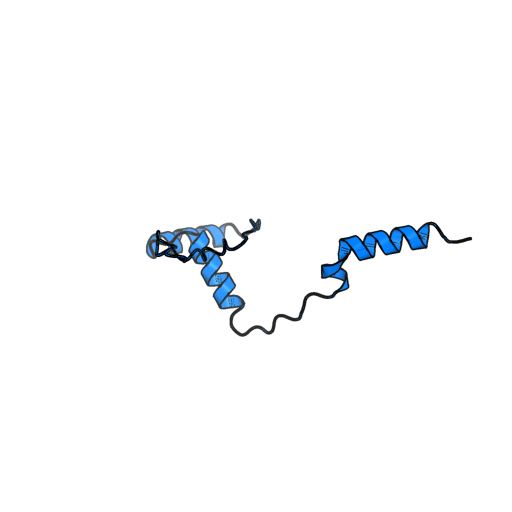.09 83 LYS A O 1
ATOM 691 N N . ASN A 1 84 ? 22.555 -36.125 -2.298 1.00 58.56 84 ASN A N 1
ATOM 692 C CA . ASN A 1 84 ? 23.826 -36.646 -1.793 1.00 58.56 84 ASN A CA 1
ATOM 693 C C . ASN A 1 84 ? 23.783 -38.147 -1.457 1.00 58.56 84 ASN A C 1
ATOM 695 O O . ASN A 1 84 ? 24.758 -38.665 -0.928 1.00 58.56 84 ASN A O 1
ATOM 699 N N . ASN A 1 85 ? 22.661 -38.824 -1.718 1.00 56.34 85 ASN A N 1
ATOM 700 C CA . ASN A 1 85 ? 22.452 -40.233 -1.379 1.00 56.34 85 ASN A CA 1
ATOM 701 C C . ASN A 1 85 ? 21.999 -41.049 -2.604 1.00 56.34 85 ASN A C 1
ATOM 703 O O . ASN A 1 85 ? 21.129 -41.913 -2.510 1.00 56.34 85 ASN A O 1
ATOM 707 N N . ILE A 1 86 ? 22.540 -40.697 -3.773 1.00 51.19 86 ILE A N 1
ATOM 708 C CA . ILE A 1 86 ? 22.434 -41.490 -5.000 1.00 51.19 86 ILE A CA 1
ATOM 709 C C . ILE A 1 86 ? 23.677 -42.404 -5.010 1.00 51.19 86 ILE A C 1
ATOM 711 O O . ILE A 1 86 ? 24.769 -41.852 -4.858 1.00 51.19 86 I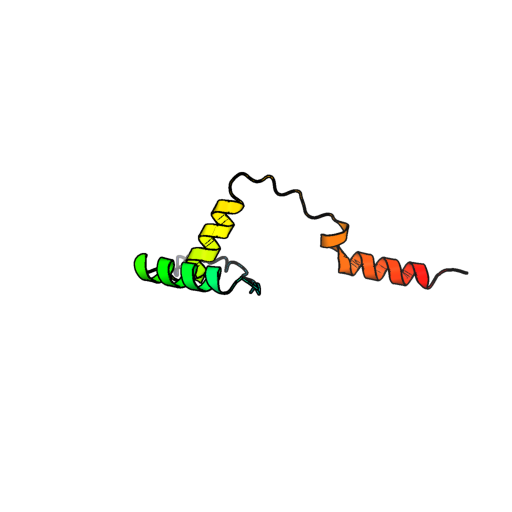LE A O 1
ATOM 715 N N . PRO A 1 87 ? 23.524 -43.742 -5.093 1.00 58.88 87 PRO A N 1
ATOM 716 C CA . PRO A 1 87 ? 24.646 -44.683 -5.124 1.00 58.88 87 PRO A CA 1
ATOM 717 C C . PRO A 1 87 ? 25.535 -44.506 -6.359 1.00 58.88 87 PRO A C 1
ATOM 719 O O . PRO A 1 87 ? 25.010 -44.062 -7.409 1.00 58.88 87 PRO A O 1
#

Sequence (87 aa):
MKEKEDQGTTTDTDKSIETRKILAVLPISMIEKIQDYCYWKNMTQKEFLYQAVAAFLKGKKIESRPDSVKHRDEFLRKRKAKKNNIP

Radius of gyration: 24.32 Å; chains: 1; bounding box: 39×62×68 Å

pLDDT: mean 75.01, std 19.66, range [33.53, 97.62]